Protein AF-A0A2E6X2I5-F1 (afdb_monomer)

Structure (mmCIF, N/CA/C/O backbone):
data_AF-A0A2E6X2I5-F1
#
_entry.id   AF-A0A2E6X2I5-F1
#
loop_
_atom_site.group_PDB
_atom_site.id
_atom_site.type_symbol
_atom_site.label_atom_id
_atom_site.label_alt_id
_atom_site.label_comp_id
_atom_site.label_asym_id
_atom_site.label_entity_id
_atom_site.label_seq_id
_atom_site.pdbx_PDB_ins_code
_atom_site.Cartn_x
_atom_site.Cartn_y
_atom_site.Cartn_z
_atom_site.occupancy
_atom_site.B_iso_or_equiv
_atom_site.auth_seq_id
_atom_site.auth_comp_id
_atom_site.auth_asym_id
_atom_site.auth_atom_id
_atom_site.pdbx_PDB_model_num
ATOM 1 N N . MET A 1 1 ? -30.947 32.514 13.200 1.00 42.56 1 MET A N 1
ATOM 2 C CA . MET A 1 1 ? -29.736 32.101 12.463 1.00 42.56 1 MET A CA 1
ATOM 3 C C . MET A 1 1 ? -29.238 30.838 13.163 1.00 42.56 1 MET A C 1
ATOM 5 O O . MET A 1 1 ? -28.483 30.970 14.108 1.00 42.56 1 MET A O 1
ATOM 9 N N . SER A 1 2 ? -29.808 29.637 13.010 1.00 54.34 2 SER A N 1
ATOM 10 C CA . SER A 1 2 ? -30.117 28.850 11.801 1.00 54.34 2 SER A CA 1
ATOM 11 C C . SER A 1 2 ? -29.018 28.963 10.762 1.00 54.34 2 SER A C 1
ATOM 13 O O . SER A 1 2 ? -29.040 29.941 10.022 1.00 54.34 2 SER A O 1
ATOM 15 N N . ASP A 1 3 ? -28.067 28.028 10.794 1.00 47.38 3 ASP A N 1
ATOM 16 C CA . ASP A 1 3 ? -27.747 27.188 9.631 1.00 47.38 3 ASP A CA 1
ATOM 17 C C . ASP A 1 3 ? -26.825 26.028 10.066 1.00 47.38 3 ASP A C 1
ATOM 19 O O . ASP A 1 3 ? -25.607 26.065 9.909 1.00 47.38 3 ASP A O 1
ATOM 23 N N . ALA A 1 4 ? -27.392 25.021 10.732 1.00 51.22 4 ALA A N 1
ATOM 24 C CA . ALA A 1 4 ? -26.791 23.693 10.723 1.00 51.22 4 ALA A CA 1
ATOM 25 C C . ALA A 1 4 ? -27.497 22.984 9.575 1.00 51.22 4 ALA A C 1
ATOM 27 O O . ALA A 1 4 ? -28.602 22.484 9.758 1.00 51.22 4 ALA A O 1
ATOM 28 N N . ALA A 1 5 ? -26.928 23.082 8.374 1.00 52.38 5 ALA A N 1
ATOM 29 C CA . ALA A 1 5 ? -27.429 22.336 7.238 1.00 52.38 5 ALA A CA 1
ATOM 30 C C . ALA A 1 5 ? -27.349 20.849 7.600 1.00 52.38 5 ALA A C 1
ATOM 32 O O . ALA A 1 5 ? -26.256 20.293 7.743 1.00 52.38 5 ALA A O 1
ATOM 33 N N . ASP A 1 6 ? -28.512 20.242 7.812 1.00 47.28 6 ASP A N 1
ATOM 34 C CA . ASP A 1 6 ? -28.669 18.801 7.851 1.00 47.28 6 ASP A CA 1
ATOM 35 C C . ASP A 1 6 ? -28.185 18.279 6.492 1.00 47.28 6 ASP A C 1
ATOM 37 O O . ASP A 1 6 ? -28.821 18.489 5.460 1.00 47.28 6 ASP A O 1
ATOM 41 N N . PHE A 1 7 ? -26.992 17.678 6.471 1.00 52.97 7 PHE A N 1
ATOM 42 C CA . PHE A 1 7 ? -26.488 16.970 5.299 1.00 52.97 7 PHE A CA 1
ATOM 43 C C . PHE A 1 7 ? -27.318 15.696 5.141 1.00 52.97 7 PHE A C 1
ATOM 45 O O . PHE A 1 7 ? -27.000 14.645 5.698 1.00 52.97 7 PHE A O 1
ATOM 52 N N . GLU A 1 8 ? -28.420 15.816 4.413 1.00 48.91 8 GLU A N 1
ATOM 53 C CA . GLU A 1 8 ? -29.222 14.685 3.979 1.00 48.91 8 GLU A CA 1
ATOM 54 C C . GLU A 1 8 ? -28.424 13.948 2.891 1.00 48.91 8 GLU A C 1
ATOM 56 O O . GLU A 1 8 ? -28.245 14.439 1.776 1.00 48.91 8 GLU A O 1
ATOM 61 N N . PHE A 1 9 ? -27.852 12.791 3.245 1.00 56.28 9 PHE A N 1
ATOM 62 C CA . PHE A 1 9 ? -27.165 11.887 2.315 1.00 56.28 9 PHE A CA 1
ATOM 63 C C . PHE A 1 9 ? -28.192 11.171 1.431 1.00 56.28 9 PHE A C 1
ATOM 65 O O . PHE A 1 9 ? -28.368 9.956 1.507 1.00 56.28 9 PHE A O 1
ATOM 72 N N . ASP A 1 10 ? -28.906 11.937 0.613 1.00 52.00 10 ASP A N 1
ATOM 73 C CA . ASP A 1 10 ? -30.010 11.432 -0.193 1.00 52.00 10 ASP A CA 1
ATOM 74 C C . ASP A 1 10 ? -29.514 10.963 -1.567 1.00 52.00 10 ASP A C 1
ATOM 76 O O . ASP A 1 10 ? -29.798 11.566 -2.596 1.00 52.00 10 ASP A O 1
ATOM 80 N N . ASN A 1 11 ? -28.680 9.914 -1.558 1.00 53.72 11 ASN A N 1
ATOM 81 C CA . ASN A 1 11 ? -28.605 8.874 -2.592 1.00 53.72 11 ASN A CA 1
ATOM 82 C C . ASN A 1 11 ? -27.525 7.849 -2.197 1.00 53.72 11 ASN A C 1
ATOM 84 O O . ASN A 1 11 ? -26.340 8.202 -2.198 1.00 53.72 11 ASN A O 1
ATOM 88 N N . PRO A 1 12 ? -27.838 6.569 -1.929 1.00 53.44 12 PRO A N 1
ATOM 89 C CA . PRO A 1 12 ? -26.810 5.547 -1.943 1.00 53.44 12 PRO A CA 1
ATOM 90 C C . PRO A 1 12 ? -26.516 5.251 -3.415 1.00 53.44 12 PRO A C 1
ATOM 92 O O . PRO A 1 12 ? -27.006 4.271 -3.979 1.00 53.44 12 PRO A O 1
ATOM 95 N N . LEU A 1 13 ? -25.726 6.115 -4.063 1.00 53.47 13 LEU A N 1
ATOM 96 C CA . LEU A 1 13 ? -24.971 5.664 -5.227 1.00 53.47 13 LEU A CA 1
ATOM 97 C C . LEU A 1 13 ? -24.261 4.373 -4.796 1.00 53.47 13 LEU A C 1
ATOM 99 O O . LEU A 1 13 ? -23.742 4.335 -3.674 1.00 53.47 13 LEU A O 1
ATOM 103 N N . PRO A 1 14 ? -24.286 3.305 -5.612 1.00 54.34 14 PRO A N 1
ATOM 104 C CA . PRO A 1 14 ? -23.623 2.065 -5.249 1.00 54.34 14 PRO A CA 1
ATOM 105 C C . PRO A 1 14 ? -22.178 2.402 -4.896 1.00 54.34 14 PRO A C 1
ATOM 107 O O . PRO A 1 14 ? -21.441 2.926 -5.731 1.00 54.34 14 PRO A O 1
ATOM 110 N N . THR A 1 15 ? -21.800 2.169 -3.639 1.00 55.88 15 THR A N 1
ATOM 111 C CA . THR A 1 15 ? -20.426 2.355 -3.197 1.00 55.88 15 THR A CA 1
ATOM 112 C C . THR A 1 15 ? -19.576 1.419 -4.043 1.00 55.88 15 THR A C 1
ATOM 114 O O . THR A 1 15 ? -19.831 0.209 -4.024 1.00 55.88 15 THR A O 1
ATOM 117 N N . PRO A 1 16 ? -18.625 1.942 -4.835 1.00 60.75 16 PRO A N 1
ATOM 118 C CA . PRO A 1 16 ? -17.767 1.081 -5.623 1.00 60.75 16 PRO A CA 1
ATOM 119 C C . PRO A 1 16 ? -17.107 0.072 -4.685 1.00 60.75 16 PRO A C 1
ATOM 121 O O . PRO A 1 16 ? -16.585 0.421 -3.629 1.00 60.75 16 PRO A O 1
ATOM 124 N N . THR A 1 17 ? -17.195 -1.204 -5.047 1.00 67.81 17 THR A N 1
ATOM 125 C CA . THR A 1 17 ? -16.683 -2.312 -4.231 1.00 67.81 17 THR A CA 1
ATOM 126 C C . THR A 1 17 ? -15.157 -2.405 -4.243 1.00 67.81 17 THR A C 1
ATOM 128 O O . THR A 1 17 ? -14.606 -3.301 -3.612 1.00 67.81 17 THR A O 1
ATOM 131 N N . GLY A 1 18 ? -14.475 -1.515 -4.966 1.00 81.56 18 GLY A N 1
ATOM 132 C CA . GLY A 1 18 ? -13.028 -1.500 -5.109 1.00 81.56 18 GLY A CA 1
ATOM 133 C C . GLY A 1 18 ? -12.478 -0.091 -5.303 1.00 81.56 18 GLY A C 1
ATOM 134 O O . GLY A 1 18 ? -13.216 0.887 -5.407 1.00 81.56 18 GLY A O 1
ATOM 135 N N . TRP A 1 19 ? -11.154 -0.018 -5.361 1.00 90.56 19 TRP A N 1
ATOM 136 C CA . TRP A 1 19 ? -10.375 1.222 -5.371 1.00 90.56 19 TRP A CA 1
ATOM 137 C C . TRP A 1 19 ? -9.990 1.709 -6.776 1.00 90.56 19 TRP A C 1
ATOM 139 O O . TRP A 1 19 ? -9.274 2.700 -6.907 1.00 90.56 19 TRP A O 1
ATOM 149 N N . GLU A 1 20 ? -10.473 1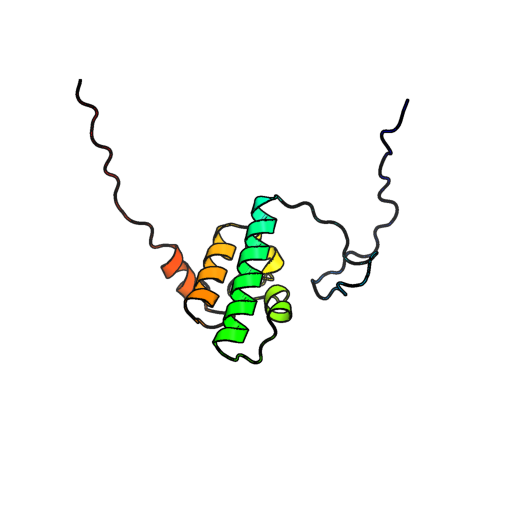.037 -7.824 1.00 88.62 20 GLU A N 1
ATOM 150 C CA . GLU A 1 20 ? -10.337 1.441 -9.230 1.00 88.62 20 GLU A CA 1
ATOM 151 C C . GLU A 1 20 ? -11.277 2.620 -9.540 1.00 88.62 20 GLU A C 1
ATOM 153 O O . GLU A 1 20 ? -12.290 2.484 -10.225 1.00 88.62 20 GLU A O 1
ATOM 158 N N . LEU A 1 21 ? -10.965 3.780 -8.965 1.00 89.12 21 LEU A N 1
ATOM 159 C CA . LEU A 1 21 ? -11.708 5.028 -9.137 1.00 89.12 21 LEU A CA 1
ATOM 160 C C . LEU A 1 21 ? -10.956 5.970 -10.076 1.00 89.12 21 LEU A C 1
ATOM 162 O O . LEU A 1 21 ? -9.724 5.991 -10.085 1.00 89.12 21 LEU A O 1
ATOM 166 N N . ASP A 1 22 ? -11.698 6.781 -10.830 1.00 89.12 22 ASP A N 1
ATOM 167 C CA . ASP A 1 22 ? -11.111 7.875 -11.600 1.00 89.12 22 ASP A CA 1
ATOM 168 C C . ASP A 1 22 ? -10.795 9.048 -10.652 1.00 89.12 22 ASP A C 1
ATOM 170 O O . ASP A 1 22 ? -11.721 9.628 -10.081 1.00 89.12 22 ASP A O 1
ATOM 174 N N . PRO A 1 23 ? -9.516 9.429 -10.464 1.00 89.00 23 PRO A N 1
ATOM 175 C CA . PRO A 1 23 ? -9.150 10.536 -9.582 1.00 89.00 23 PRO A CA 1
ATOM 176 C C . PRO A 1 23 ? -9.634 11.908 -10.077 1.00 89.00 23 PRO A C 1
ATOM 178 O O . PRO A 1 23 ? -9.521 12.881 -9.332 1.00 89.00 23 PRO A O 1
ATOM 181 N N . LEU A 1 24 ? -10.118 12.013 -11.320 1.00 91.44 24 LEU A N 1
ATOM 182 C CA . LEU A 1 24 ? -10.663 13.245 -11.895 1.00 91.44 24 LEU A CA 1
ATOM 183 C C . LEU A 1 24 ? -12.193 13.335 -11.791 1.00 91.44 24 LEU A C 1
ATOM 185 O O . LEU A 1 24 ? -12.755 14.370 -12.147 1.00 91.44 24 LEU A O 1
ATOM 189 N N . GLU A 1 25 ? -12.863 12.287 -11.307 1.00 89.25 25 GLU A N 1
ATOM 190 C CA . GLU A 1 25 ? -14.316 12.262 -11.142 1.00 89.25 25 GLU A CA 1
ATOM 191 C C . GLU A 1 25 ? -14.725 12.791 -9.759 1.00 89.25 25 GLU A C 1
ATOM 193 O O . GLU A 1 25 ? -14.232 12.337 -8.728 1.00 89.25 25 GLU A O 1
ATOM 198 N N . GLU A 1 26 ? -15.667 13.736 -9.720 1.00 82.69 26 GLU A N 1
ATOM 199 C CA . GLU A 1 26 ? -16.043 14.439 -8.482 1.00 82.69 26 GLU A CA 1
ATOM 200 C C . GLU A 1 26 ? -17.123 13.709 -7.667 1.00 82.69 26 GLU A C 1
ATOM 202 O O . GLU A 1 26 ? -17.187 13.869 -6.449 1.00 82.69 26 GLU A O 1
ATOM 207 N N . ASN A 1 27 ? -17.980 12.914 -8.322 1.00 79.06 27 ASN A N 1
ATOM 208 C CA . ASN A 1 27 ? -19.197 12.361 -7.709 1.00 79.06 27 ASN A CA 1
ATOM 209 C C . ASN A 1 27 ? -19.190 10.826 -7.589 1.00 79.06 27 ASN A C 1
ATOM 211 O O . ASN A 1 27 ? -20.236 10.214 -7.360 1.00 79.06 27 ASN A O 1
ATOM 215 N N . SER A 1 28 ? -18.026 10.189 -7.741 1.00 74.50 28 SER A N 1
ATOM 216 C CA . SER A 1 28 ? -17.852 8.736 -7.608 1.00 74.50 28 SER A CA 1
ATOM 217 C C . SER A 1 28 ? -17.003 8.383 -6.376 1.00 74.50 28 SER A C 1
ATOM 219 O O . SER A 1 28 ? -16.277 9.225 -5.858 1.00 74.50 28 SER A O 1
ATOM 221 N N . GLY A 1 29 ? -17.113 7.154 -5.853 1.00 79.06 29 GLY A N 1
ATOM 222 C CA . GLY A 1 29 ? -16.226 6.669 -4.777 1.00 79.06 29 GLY A CA 1
ATOM 223 C C . GLY A 1 29 ? -16.811 6.610 -3.361 1.00 79.06 29 GLY A C 1
ATOM 224 O O . GLY A 1 29 ? -16.293 5.874 -2.525 1.00 79.06 29 GLY A O 1
ATOM 225 N N . GLY A 1 30 ? -17.914 7.310 -3.083 1.00 84.31 30 GLY A N 1
ATOM 226 C CA . GLY A 1 30 ? -18.505 7.356 -1.738 1.00 84.31 30 GLY A CA 1
ATOM 227 C C . GLY A 1 30 ? -17.635 8.093 -0.706 1.00 84.31 30 GLY A C 1
ATOM 228 O O . GLY A 1 30 ? -16.636 8.723 -1.043 1.00 84.31 30 GLY A O 1
ATOM 229 N N . ILE A 1 31 ? -18.031 8.049 0.573 1.00 84.88 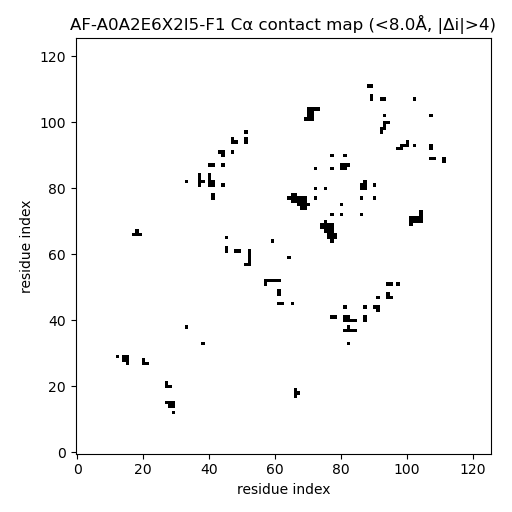31 ILE A N 1
ATOM 230 C CA . ILE A 1 31 ? -17.323 8.738 1.666 1.00 84.88 31 ILE A CA 1
ATOM 231 C C . ILE A 1 31 ? -16.909 7.738 2.741 1.00 84.88 31 ILE A C 1
ATOM 233 O O . ILE A 1 31 ? -17.728 6.959 3.227 1.00 84.88 31 ILE A O 1
ATOM 237 N N . ILE A 1 32 ? -15.649 7.825 3.175 1.00 85.38 32 ILE A N 1
ATOM 238 C CA . ILE A 1 32 ? -15.127 7.076 4.320 1.00 85.38 32 ILE A CA 1
ATOM 239 C C . ILE A 1 32 ? -14.636 8.016 5.420 1.00 85.38 32 ILE A C 1
ATOM 241 O O . ILE A 1 32 ? -14.036 9.060 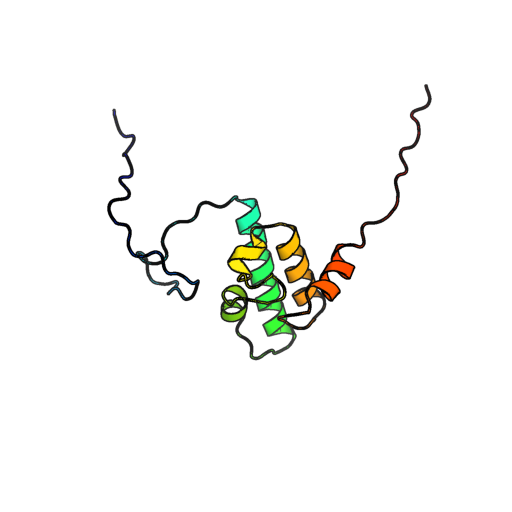5.164 1.00 85.38 32 ILE A O 1
ATOM 245 N N . THR A 1 33 ? -14.872 7.634 6.675 1.00 90.19 33 THR A N 1
ATOM 246 C CA . THR A 1 33 ? -14.333 8.356 7.835 1.00 90.19 33 THR A CA 1
ATOM 247 C C . THR A 1 33 ? -13.018 7.725 8.265 1.00 90.19 33 THR A C 1
ATOM 249 O O . THR A 1 33 ? -12.970 6.539 8.581 1.00 90.19 33 THR A O 1
ATOM 252 N N . VAL A 1 34 ? -11.952 8.523 8.323 1.00 93.00 34 VAL A N 1
ATOM 253 C CA . VAL A 1 34 ? -10.607 8.055 8.685 1.00 93.00 34 VAL A CA 1
ATOM 254 C C . VAL A 1 34 ? -9.946 8.980 9.701 1.00 93.00 34 VAL A C 1
ATOM 256 O O . VAL A 1 34 ? -10.167 10.192 9.723 1.00 93.00 34 VAL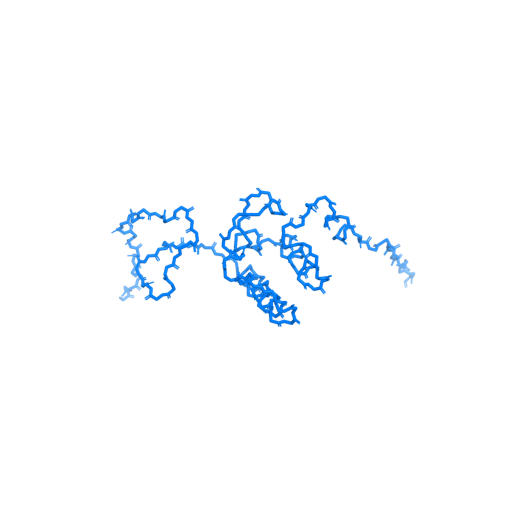 A O 1
ATOM 259 N N . GLN A 1 35 ? -9.098 8.415 10.562 1.00 96.50 35 GLN A N 1
ATOM 260 C CA . GLN A 1 35 ? -8.280 9.217 11.470 1.00 96.50 35 GLN A CA 1
ATOM 261 C C . GLN A 1 35 ? -7.180 9.952 10.692 1.00 96.50 35 GLN A C 1
ATOM 263 O O . GLN A 1 35 ? -6.573 9.398 9.778 1.00 96.50 35 GLN A O 1
ATOM 268 N N . ARG A 1 36 ? -6.832 11.175 11.116 1.00 98.12 36 ARG A N 1
ATOM 269 C CA . A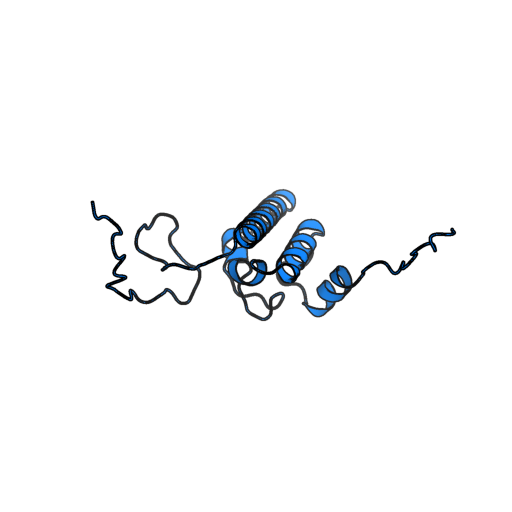RG A 1 36 ? -5.765 11.975 10.476 1.00 98.12 36 ARG A CA 1
ATOM 270 C C . ARG A 1 36 ? -4.432 11.227 10.378 1.00 98.12 36 ARG A C 1
ATOM 272 O O . ARG A 1 36 ? -3.757 11.304 9.360 1.00 98.12 36 ARG A O 1
ATOM 279 N N . VAL A 1 37 ? -4.059 10.479 11.419 1.00 98.06 37 VAL A N 1
ATOM 280 C CA . VAL A 1 37 ? -2.819 9.684 11.410 1.00 98.06 37 VAL A CA 1
ATOM 281 C C . VAL A 1 37 ? -2.871 8.541 10.394 1.00 98.06 37 VAL A C 1
ATOM 283 O O . VAL A 1 37 ? -1.844 8.196 9.821 1.00 98.06 37 VAL A O 1
ATOM 286 N N . SER A 1 38 ? -4.050 7.975 10.139 1.00 98.19 38 SER A N 1
ATOM 287 C CA . SER A 1 38 ? -4.239 6.920 9.143 1.00 98.19 38 SER A CA 1
ATOM 288 C C . SER A 1 38 ? -4.039 7.452 7.722 1.00 98.19 38 SER A C 1
ATOM 290 O O . SER A 1 38 ? -3.372 6.797 6.931 1.00 98.19 38 SER A O 1
ATOM 292 N N . LEU A 1 39 ? -4.478 8.682 7.430 1.00 97.81 39 LEU A N 1
ATOM 293 C CA . LEU A 1 39 ? -4.157 9.350 6.159 1.00 97.81 39 LEU A CA 1
ATOM 294 C C . LEU A 1 39 ? -2.648 9.551 5.976 1.00 97.81 39 LEU A C 1
ATOM 296 O O . LEU A 1 39 ? -2.114 9.272 4.908 1.00 97.81 39 LEU A O 1
ATOM 300 N N . VAL A 1 40 ? -1.937 9.975 7.028 1.00 98.44 40 VAL A N 1
ATOM 301 C CA . VAL A 1 40 ? -0.470 10.130 6.974 1.00 98.44 40 VAL A CA 1
ATOM 302 C C . VAL A 1 40 ? 0.222 8.795 6.690 1.00 98.44 40 VAL A C 1
ATOM 304 O O . VAL A 1 40 ? 1.175 8.759 5.917 1.00 98.44 40 VAL A O 1
ATOM 307 N N . ARG A 1 41 ? -0.264 7.689 7.269 1.00 98.62 41 ARG A N 1
ATOM 308 C CA . ARG A 1 41 ? 0.265 6.345 6.981 1.00 98.62 41 ARG A CA 1
ATOM 309 C C . ARG A 1 41 ? 0.113 5.986 5.506 1.00 98.62 41 ARG A C 1
ATOM 311 O O . ARG A 1 41 ? 1.088 5.539 4.912 1.00 98.62 41 ARG A O 1
ATOM 318 N N . ILE A 1 42 ? -1.062 6.223 4.920 1.00 98.00 42 ILE A N 1
ATOM 319 C CA . ILE A 1 42 ? -1.309 5.972 3.493 1.00 98.00 42 ILE A CA 1
ATOM 320 C C . ILE A 1 42 ? -0.352 6.802 2.629 1.00 98.00 42 ILE A C 1
ATOM 322 O O . ILE A 1 42 ? 0.309 6.248 1.755 1.00 98.00 42 ILE A O 1
ATOM 326 N N . VAL A 1 43 ? -0.213 8.103 2.913 1.00 98.31 43 VAL A N 1
ATOM 327 C CA . VAL A 1 43 ? 0.699 8.996 2.174 1.00 98.31 43 VAL A CA 1
ATOM 328 C C . VAL A 1 43 ? 2.150 8.520 2.264 1.00 98.31 43 VAL A C 1
ATOM 330 O O . VAL A 1 43 ? 2.841 8.485 1.249 1.00 98.31 43 VAL A O 1
ATOM 333 N N . CYS A 1 44 ? 2.614 8.117 3.452 1.00 98.31 44 CYS A N 1
ATOM 334 C CA . CYS A 1 44 ? 3.953 7.551 3.617 1.00 98.31 44 CYS A CA 1
ATOM 335 C C . CYS A 1 44 ? 4.158 6.310 2.743 1.00 98.31 44 CYS A C 1
ATOM 337 O O . CYS A 1 44 ? 5.173 6.211 2.064 1.00 98.31 44 CYS A O 1
ATOM 339 N N . VAL A 1 45 ? 3.207 5.374 2.743 1.00 98.50 45 VAL A N 1
ATOM 340 C CA . VAL A 1 45 ? 3.339 4.134 1.967 1.00 98.50 45 VAL A CA 1
ATOM 341 C C . VAL A 1 45 ? 3.314 4.410 0.464 1.00 98.50 45 VAL A C 1
ATOM 343 O O . VAL A 1 45 ? 4.157 3.878 -0.251 1.00 98.50 45 VAL A O 1
ATOM 346 N N . ALA A 1 46 ? 2.432 5.292 -0.011 1.00 98.38 46 ALA A N 1
ATOM 347 C CA . ALA A 1 46 ? 2.396 5.689 -1.418 1.00 98.38 46 ALA A CA 1
ATOM 348 C C . ALA A 1 46 ? 3.720 6.338 -1.869 1.00 98.38 46 ALA A C 1
ATOM 350 O O . ALA A 1 46 ? 4.222 6.042 -2.955 1.00 98.38 46 ALA A O 1
ATOM 351 N N . ALA A 1 47 ? 4.315 7.183 -1.019 1.00 98.44 47 ALA A N 1
ATOM 352 C CA . ALA A 1 47 ? 5.611 7.798 -1.290 1.00 98.44 47 ALA A CA 1
ATOM 353 C C . ALA A 1 47 ? 6.742 6.757 -1.368 1.00 98.44 47 ALA A C 1
ATOM 355 O O . ALA A 1 47 ? 7.550 6.808 -2.292 1.00 98.44 47 ALA A O 1
ATOM 356 N N . GLU A 1 48 ? 6.782 5.796 -0.441 1.00 98.19 48 GLU A N 1
ATOM 357 C CA . GLU A 1 48 ? 7.773 4.711 -0.445 1.00 98.19 48 GLU A CA 1
ATOM 358 C C . GLU A 1 48 ? 7.612 3.776 -1.648 1.00 98.19 48 GLU A C 1
ATOM 360 O O . GLU A 1 48 ? 8.612 3.373 -2.248 1.00 98.19 48 GLU A O 1
ATOM 365 N N . ALA A 1 49 ? 6.370 3.468 -2.037 1.00 98.25 49 ALA A N 1
ATOM 366 C CA . ALA A 1 49 ? 6.079 2.701 -3.239 1.00 98.25 49 ALA A CA 1
ATOM 367 C C . ALA A 1 49 ? 6.653 3.412 -4.468 1.00 98.25 49 ALA A C 1
ATOM 369 O O . ALA A 1 49 ? 7.594 2.905 -5.080 1.00 98.25 49 ALA A O 1
ATOM 370 N N . GLY A 1 50 ? 6.194 4.634 -4.760 1.00 97.69 50 GLY A N 1
ATOM 371 C CA . GLY A 1 50 ? 6.674 5.398 -5.915 1.00 97.69 50 GLY A CA 1
ATOM 372 C C . GLY A 1 50 ? 8.195 5.589 -5.920 1.00 97.69 50 GLY A C 1
ATOM 373 O O . GLY A 1 50 ? 8.847 5.358 -6.941 1.00 97.69 50 GLY A O 1
ATOM 374 N N . ALA A 1 51 ? 8.783 5.924 -4.765 1.00 97.44 51 ALA A N 1
ATOM 375 C CA . ALA A 1 51 ? 10.230 6.067 -4.625 1.00 97.44 51 ALA A CA 1
ATOM 376 C C . ALA A 1 51 ? 10.971 4.764 -4.941 1.00 97.44 51 ALA A C 1
ATOM 378 O O . ALA A 1 51 ? 12.017 4.796 -5.592 1.00 97.44 51 ALA A O 1
ATOM 379 N N . ARG A 1 52 ? 10.445 3.613 -4.509 1.00 97.38 52 ARG A N 1
ATOM 380 C CA . ARG A 1 52 ? 11.027 2.313 -4.836 1.00 97.38 52 ARG A CA 1
ATOM 381 C C . ARG A 1 52 ? 10.925 1.999 -6.320 1.00 97.38 52 ARG A C 1
ATOM 383 O O . ARG A 1 52 ? 11.954 1.669 -6.905 1.00 97.38 52 ARG A O 1
ATOM 390 N N . MET A 1 53 ? 9.732 2.081 -6.915 1.00 97.12 53 MET A N 1
ATOM 391 C CA . MET A 1 53 ? 9.556 1.746 -8.333 1.00 97.12 53 MET A CA 1
ATOM 392 C C . MET A 1 53 ? 10.506 2.572 -9.205 1.00 97.12 53 MET A C 1
ATOM 394 O O . MET A 1 53 ? 11.183 2.021 -10.071 1.00 97.12 53 MET A O 1
ATOM 398 N N . GLN A 1 54 ? 10.661 3.863 -8.898 1.00 96.81 54 GLN A N 1
ATOM 399 C CA . GLN A 1 54 ? 11.612 4.726 -9.590 1.00 96.81 54 GLN A CA 1
ATOM 400 C C . GLN A 1 54 ? 13.077 4.345 -9.324 1.00 96.81 54 GLN A C 1
ATOM 402 O O . GLN A 1 54 ? 13.873 4.277 -10.259 1.00 96.81 54 GLN A O 1
ATOM 407 N N . ARG A 1 55 ? 13.454 4.110 -8.060 1.00 96.25 55 ARG A N 1
ATOM 408 C CA . ARG A 1 55 ? 14.835 3.785 -7.663 1.00 96.25 55 ARG A CA 1
ATOM 409 C C . ARG A 1 55 ? 15.325 2.465 -8.259 1.00 96.25 55 ARG A C 1
ATOM 411 O O . ARG A 1 55 ? 16.502 2.355 -8.586 1.00 96.25 55 ARG A O 1
ATOM 418 N N . GLU A 1 56 ? 14.445 1.473 -8.361 1.00 96.75 56 GLU A N 1
ATOM 419 C CA . GLU A 1 56 ? 14.768 0.113 -8.817 1.00 96.75 56 GLU A CA 1
ATOM 420 C C . GLU A 1 56 ? 14.409 -0.133 -10.292 1.00 96.75 56 GLU A C 1
ATOM 422 O O . GLU A 1 56 ? 14.773 -1.173 -10.836 1.00 96.75 56 GLU A O 1
ATOM 427 N N . GLY A 1 57 ? 13.742 0.815 -10.960 1.00 95.25 57 GLY A N 1
ATOM 428 C CA . GLY A 1 57 ? 13.331 0.677 -12.359 1.00 95.25 57 GLY A CA 1
ATOM 429 C C . GLY A 1 57 ? 12.282 -0.416 -12.573 1.00 95.25 57 GLY A C 1
ATOM 430 O O . GLY A 1 57 ? 12.311 -1.098 -13.596 1.00 95.25 57 GLY A O 1
ATOM 431 N N . LEU A 1 58 ? 11.389 -0.612 -11.596 1.00 95.69 58 LEU A N 1
ATOM 432 C CA . LEU A 1 58 ? 10.317 -1.604 -11.686 1.00 95.69 58 LEU A CA 1
ATOM 433 C C . LEU A 1 58 ? 9.258 -1.145 -12.694 1.00 95.69 58 LEU A C 1
ATOM 435 O O . LEU A 1 58 ? 8.939 0.040 -12.770 1.00 95.69 58 LEU A O 1
ATOM 439 N N . SER A 1 59 ? 8.712 -2.092 -13.459 1.00 93.94 59 SER A N 1
ATOM 440 C CA . SER A 1 59 ? 7.618 -1.831 -14.405 1.00 93.94 59 SER A CA 1
ATOM 441 C C . SER A 1 59 ? 6.248 -1.740 -13.735 1.00 93.94 59 SER A C 1
ATOM 443 O O . SER A 1 59 ? 5.292 -1.314 -14.377 1.00 93.94 59 SER A O 1
ATOM 445 N N . ASP A 1 60 ? 6.142 -2.187 -12.483 1.00 95.50 60 ASP A N 1
ATOM 446 C CA . ASP A 1 60 ? 4.915 -2.131 -11.697 1.00 95.50 60 ASP A CA 1
ATOM 447 C C . ASP A 1 60 ? 4.475 -0.681 -11.460 1.00 95.50 60 ASP A C 1
ATOM 449 O O . ASP A 1 60 ? 5.292 0.199 -11.184 1.00 95.50 60 ASP A O 1
ATOM 453 N N . ASP A 1 61 ? 3.168 -0.439 -11.530 1.00 95.69 61 ASP A N 1
ATOM 454 C CA . ASP A 1 61 ? 2.591 0.863 -11.210 1.00 95.69 61 ASP A CA 1
ATOM 455 C C . ASP A 1 61 ? 2.375 0.995 -9.686 1.00 95.69 61 ASP A C 1
ATOM 457 O O . ASP A 1 61 ? 1.683 0.157 -9.094 1.00 95.69 61 ASP A O 1
ATOM 461 N N . PRO A 1 62 ? 2.930 2.031 -9.019 1.00 97.00 62 PRO A N 1
ATOM 462 C CA . PRO A 1 62 ? 2.700 2.272 -7.595 1.00 97.00 62 PRO A CA 1
ATOM 463 C C . PRO A 1 62 ? 1.227 2.419 -7.231 1.00 97.00 62 PRO A C 1
ATOM 465 O O . PRO A 1 62 ? 0.833 1.975 -6.151 1.00 97.00 62 PRO A O 1
ATOM 468 N N . VAL A 1 63 ? 0.414 3.032 -8.096 1.00 96.75 63 VAL A N 1
ATOM 469 C CA . VAL A 1 63 ? -1.013 3.213 -7.809 1.00 96.75 63 VAL A CA 1
ATOM 470 C C . VAL A 1 63 ? -1.716 1.864 -7.845 1.00 96.75 63 VAL A C 1
ATOM 472 O O . VAL A 1 63 ? -2.363 1.510 -6.863 1.00 96.75 63 VAL A O 1
ATOM 475 N N . SER A 1 64 ? -1.506 1.078 -8.904 1.00 96.50 64 SER A N 1
ATOM 476 C CA . SER A 1 64 ? -2.004 -0.296 -9.017 1.00 96.50 64 SER A CA 1
ATOM 477 C C . SER A 1 64 ? -1.647 -1.159 -7.799 1.00 96.50 64 SER A C 1
ATOM 479 O O . SER A 1 64 ? -2.525 -1.818 -7.239 1.00 96.50 64 SER A O 1
ATOM 481 N N . TRP A 1 65 ? -0.404 -1.094 -7.303 1.00 97.62 65 TRP A N 1
ATOM 482 C CA . TRP A 1 65 ? -0.013 -1.809 -6.081 1.00 97.62 65 TRP A CA 1
ATOM 483 C C . TRP A 1 65 ? -0.800 -1.334 -4.852 1.00 97.62 65 TRP A C 1
ATOM 485 O O . TRP A 1 65 ? -1.292 -2.158 -4.089 1.00 97.62 65 TRP A O 1
ATOM 495 N N . MET A 1 66 ? -0.967 -0.017 -4.674 1.00 98.19 66 MET A N 1
ATOM 496 C CA . MET A 1 66 ? -1.675 0.565 -3.525 1.00 98.19 66 MET A CA 1
ATOM 497 C C . MET A 1 66 ? -3.153 0.164 -3.434 1.00 98.19 66 MET A C 1
ATOM 499 O O . MET A 1 66 ? -3.703 0.156 -2.329 1.00 98.19 66 MET A O 1
ATOM 503 N N . ILE A 1 67 ? -3.790 -0.138 -4.567 1.00 97.12 67 ILE A N 1
ATOM 504 C CA . ILE A 1 67 ? -5.236 -0.386 -4.664 1.00 97.12 67 ILE A CA 1
ATOM 505 C C . ILE A 1 67 ? -5.605 -1.859 -4.880 1.00 97.12 67 ILE A C 1
ATOM 507 O O . ILE A 1 67 ? -6.776 -2.215 -4.758 1.00 97.12 67 ILE A O 1
ATOM 511 N N . SER A 1 68 ? -4.624 -2.716 -5.171 1.00 96.44 68 SER A N 1
ATOM 512 C CA . SER A 1 68 ? -4.843 -4.146 -5.401 1.00 96.44 68 SER A CA 1
ATOM 513 C C . SER A 1 68 ? -4.813 -4.943 -4.090 1.00 96.44 68 SER A C 1
ATOM 515 O O . SER A 1 68 ? -3.952 -4.681 -3.251 1.00 96.44 68 SER A O 1
ATOM 517 N N . PRO A 1 69 ? -5.695 -5.943 -3.901 1.00 96.81 69 PRO A N 1
ATOM 518 C CA . PRO A 1 69 ? -5.601 -6.911 -2.806 1.00 96.81 69 PRO A CA 1
ATOM 519 C C . PRO A 1 69 ? -4.265 -7.660 -2.792 1.00 96.81 69 PRO A C 1
ATOM 521 O O . PRO A 1 69 ? -3.838 -8.154 -3.835 1.00 96.81 69 PRO A O 1
ATOM 524 N N . LEU A 1 70 ? -3.639 -7.794 -1.618 1.00 97.19 70 LEU A N 1
ATOM 525 C CA . LEU A 1 70 ? -2.357 -8.497 -1.458 1.00 97.19 70 LEU A CA 1
ATOM 526 C C . LEU A 1 70 ? -2.402 -9.501 -0.301 1.00 97.19 70 LEU A C 1
ATOM 528 O O . LEU A 1 70 ? -2.939 -9.207 0.776 1.00 97.19 70 LEU A O 1
ATOM 532 N N . GLU A 1 71 ? -1.779 -10.666 -0.482 1.00 97.12 71 GLU A N 1
ATOM 533 C CA . GLU A 1 71 ? -1.670 -11.694 0.561 1.00 97.12 71 GLU A CA 1
ATOM 534 C C . GLU A 1 71 ? -0.911 -11.172 1.788 1.00 97.12 71 GLU A C 1
ATOM 536 O O . GLU A 1 71 ? -1.299 -11.456 2.924 1.00 97.12 71 GLU A O 1
ATOM 541 N N . LEU A 1 72 ? 0.092 -10.307 1.582 1.00 97.12 72 LEU A N 1
ATOM 542 C CA . LEU A 1 72 ? 0.830 -9.570 2.616 1.00 97.12 72 LEU A CA 1
ATOM 543 C C . LEU A 1 72 ? -0.092 -8.921 3.666 1.00 97.12 72 LEU A C 1
ATOM 545 O O . LEU A 1 72 ? 0.260 -8.825 4.852 1.00 97.12 72 LEU A O 1
ATOM 549 N N . PHE A 1 73 ? -1.268 -8.470 3.226 1.00 97.44 73 PHE A N 1
ATOM 550 C CA . PHE A 1 73 ? -2.269 -7.775 4.031 1.00 97.44 73 PHE A CA 1
ATOM 551 C C . PHE A 1 73 ? -3.529 -8.610 4.286 1.00 97.44 73 PHE A C 1
ATOM 553 O O . PHE A 1 73 ? -4.548 -8.065 4.707 1.00 97.44 73 PHE A O 1
ATOM 560 N N . GLY A 1 74 ? -3.465 -9.927 4.079 1.00 95.75 74 GLY A N 1
ATOM 561 C CA . GLY A 1 74 ? -4.600 -10.827 4.276 1.00 95.75 74 GLY A CA 1
ATOM 562 C C . GLY A 1 74 ? -5.725 -10.593 3.268 1.00 95.75 74 GLY A C 1
ATOM 563 O O . GLY A 1 74 ? -6.894 -10.689 3.635 1.00 95.75 74 GLY A O 1
ATOM 564 N N . GLY A 1 75 ? -5.374 -10.233 2.030 1.00 96.00 75 GLY A N 1
ATOM 565 C CA . GLY A 1 75 ? -6.324 -9.980 0.946 1.00 96.00 75 GLY A CA 1
ATOM 566 C C . GLY A 1 75 ? -6.933 -8.577 0.943 1.00 96.00 75 GLY A C 1
ATOM 567 O O . GLY A 1 75 ? -7.839 -8.319 0.161 1.00 96.00 75 GLY A O 1
ATOM 568 N N . LEU A 1 76 ? -6.458 -7.665 1.795 1.00 96.69 76 LEU A N 1
ATOM 569 C CA . LEU A 1 76 ? -6.822 -6.247 1.736 1.00 96.69 76 LEU A CA 1
ATOM 570 C C . LEU A 1 76 ? -5.885 -5.479 0.803 1.00 96.69 76 LEU A C 1
ATOM 572 O O . LEU A 1 76 ? -4.713 -5.840 0.655 1.00 96.69 76 LEU A O 1
ATOM 576 N N . ALA A 1 77 ? -6.377 -4.385 0.223 1.00 97.25 77 ALA A N 1
ATOM 577 C CA . ALA A 1 77 ? -5.516 -3.465 -0.509 1.00 97.25 77 ALA A CA 1
ATOM 578 C C . ALA A 1 77 ? -4.643 -2.644 0.463 1.00 97.25 77 ALA A C 1
ATOM 580 O O . ALA A 1 77 ? -5.088 -2.326 1.574 1.00 97.25 77 ALA A O 1
ATOM 581 N N . PRO A 1 78 ? -3.414 -2.239 0.089 1.00 98.19 78 PRO A N 1
ATOM 582 C CA . PRO A 1 78 ? -2.572 -1.396 0.940 1.00 98.19 78 PRO A CA 1
ATOM 583 C C . PRO A 1 78 ? -3.246 -0.102 1.400 1.00 98.19 78 PRO A C 1
ATOM 585 O O . PRO A 1 78 ? -3.061 0.290 2.554 1.00 98.19 78 PRO A O 1
ATOM 588 N N . ILE A 1 79 ? -4.040 0.541 0.538 1.00 97.19 79 ILE A N 1
ATOM 589 C CA . ILE A 1 79 ? -4.796 1.760 0.862 1.00 97.19 79 ILE A CA 1
ATOM 590 C C . ILE A 1 79 ? -5.775 1.555 2.033 1.00 97.19 79 ILE A C 1
ATOM 592 O O . ILE A 1 79 ? -5.992 2.477 2.818 1.00 97.19 79 ILE A O 1
ATOM 596 N N . GLU A 1 80 ? -6.284 0.336 2.222 1.00 96.25 80 GLU A N 1
ATOM 597 C CA . GLU A 1 80 ? -7.149 -0.044 3.345 1.00 96.25 80 GLU A CA 1
ATOM 598 C C . GLU A 1 80 ? -6.332 -0.509 4.544 1.00 96.25 80 GLU A C 1
ATOM 600 O O . GLU A 1 80 ? -6.471 0.004 5.655 1.00 96.25 80 GLU A O 1
ATOM 605 N N . ALA A 1 81 ? -5.446 -1.480 4.327 1.00 97.62 81 ALA A N 1
ATOM 606 C CA . ALA A 1 81 ? -4.700 -2.116 5.400 1.00 97.62 81 ALA A CA 1
ATOM 607 C C . ALA A 1 81 ? -3.822 -1.099 6.145 1.00 97.62 81 ALA A C 1
ATOM 609 O O . ALA A 1 81 ? -3.732 -1.119 7.377 1.00 97.62 81 ALA A O 1
ATOM 610 N N . CYS A 1 82 ? -3.201 -0.164 5.419 1.00 98.19 82 CYS A N 1
ATOM 611 C CA . CYS A 1 82 ? -2.286 0.827 5.986 1.00 98.19 82 CYS A CA 1
ATOM 612 C C . CYS A 1 82 ? -2.981 1.948 6.768 1.00 98.19 82 CYS A C 1
ATOM 614 O O . CYS A 1 82 ? -2.286 2.772 7.373 1.00 98.19 82 CYS A O 1
ATOM 616 N N . LEU A 1 83 ? -4.317 1.946 6.867 1.00 97.62 83 LEU A N 1
ATOM 617 C CA . LEU A 1 83 ? -5.010 2.716 7.903 1.00 97.62 83 LEU A CA 1
ATOM 618 C C . LEU A 1 83 ? -4.497 2.331 9.300 1.00 97.62 83 LEU A C 1
ATOM 620 O O . LEU A 1 83 ? -4.401 3.188 10.190 1.00 97.62 83 LEU A O 1
ATOM 624 N N . GLU A 1 84 ? -4.080 1.074 9.469 1.00 97.44 84 GLU A N 1
ATOM 625 C CA . GLU A 1 84 ? -3.527 0.525 10.698 1.00 97.44 84 GLU A CA 1
ATOM 626 C C . GLU A 1 84 ? -1.998 0.608 10.778 1.00 97.44 84 GLU A C 1
ATOM 628 O O . GLU A 1 84 ? -1.253 0.525 9.799 1.00 97.44 84 GLU A O 1
ATOM 633 N N . ARG A 1 85 ? -1.492 0.741 12.011 1.00 97.00 85 ARG A N 1
ATOM 634 C CA . ARG A 1 85 ? -0.055 0.938 12.270 1.00 97.00 85 ARG A CA 1
ATOM 635 C C . ARG A 1 85 ? 0.802 -0.240 11.797 1.00 97.00 85 ARG A C 1
ATOM 637 O O . ARG A 1 85 ? 1.915 -0.029 11.314 1.00 97.00 85 ARG A O 1
ATOM 644 N N . LEU A 1 86 ? 0.337 -1.471 12.022 1.00 95.94 86 LEU A N 1
ATOM 645 C CA . LEU A 1 86 ? 1.125 -2.671 11.739 1.00 95.94 86 LEU A CA 1
ATOM 646 C C . LEU A 1 86 ? 1.274 -2.908 10.224 1.00 95.94 86 LEU A C 1
ATOM 648 O O . LEU A 1 86 ? 2.423 -2.964 9.788 1.00 95.94 86 LEU A O 1
ATOM 652 N N . PRO A 1 87 ? 0.197 -2.950 9.416 1.00 97.31 87 PRO A N 1
ATOM 653 C CA . PRO A 1 87 ? 0.313 -3.030 7.958 1.00 97.31 87 PRO A CA 1
ATOM 654 C C . PRO A 1 87 ? 1.150 -1.900 7.349 1.00 97.31 87 PRO A C 1
ATOM 656 O O . PRO A 1 87 ? 2.030 -2.175 6.542 1.00 97.31 87 PRO A O 1
ATOM 659 N N . CYS A 1 88 ? 0.992 -0.657 7.821 1.00 98.06 88 CYS A N 1
ATOM 660 C CA . CYS A 1 88 ? 1.841 0.455 7.381 1.00 98.06 88 CYS A CA 1
ATOM 661 C C . CYS A 1 88 ? 3.337 0.176 7.629 1.00 98.06 88 CYS A C 1
ATOM 663 O O . CYS A 1 88 ? 4.169 0.388 6.750 1.00 98.06 88 CYS A O 1
ATOM 665 N N . SER A 1 89 ? 3.687 -0.374 8.799 1.00 96.81 89 SER A N 1
ATOM 666 C CA . SER A 1 89 ? 5.075 -0.755 9.103 1.00 96.81 89 SER A CA 1
ATOM 667 C C . SER A 1 89 ? 5.583 -1.862 8.170 1.00 96.81 89 SER A C 1
ATOM 669 O O . SER A 1 89 ? 6.735 -1.812 7.747 1.00 96.81 89 SER A O 1
ATOM 671 N N . LYS A 1 90 ? 4.735 -2.847 7.831 1.00 97.12 90 LYS A N 1
ATOM 672 C CA . LYS A 1 90 ? 5.070 -3.911 6.869 1.00 97.12 90 LYS A CA 1
ATOM 673 C C . LYS A 1 90 ? 5.371 -3.333 5.487 1.00 97.12 90 LYS A C 1
ATOM 675 O O . LYS A 1 90 ? 6.407 -3.658 4.917 1.00 97.12 90 LYS A O 1
ATOM 680 N N . ALA A 1 91 ? 4.510 -2.445 4.991 1.00 97.81 91 ALA A N 1
ATOM 681 C CA . ALA A 1 91 ? 4.665 -1.819 3.682 1.00 97.81 91 ALA A CA 1
ATOM 682 C C . ALA A 1 91 ? 5.969 -1.008 3.583 1.00 97.81 91 ALA A C 1
ATOM 684 O O . ALA A 1 91 ? 6.735 -1.174 2.635 1.00 97.81 91 ALA A O 1
ATOM 685 N N . ILE A 1 92 ? 6.284 -0.212 4.613 1.00 96.75 92 ILE A N 1
ATOM 686 C CA . ILE A 1 92 ? 7.551 0.534 4.685 1.00 96.75 92 ILE A CA 1
ATOM 687 C C . ILE A 1 92 ? 8.753 -0.417 4.612 1.00 96.75 92 ILE A C 1
ATOM 689 O O . ILE A 1 92 ? 9.708 -0.138 3.895 1.00 96.75 92 ILE A O 1
ATOM 693 N N . LEU A 1 93 ? 8.723 -1.553 5.317 1.00 96.19 93 LEU A N 1
ATOM 694 C CA . LEU A 1 93 ? 9.815 -2.531 5.249 1.00 96.19 93 LEU A CA 1
ATOM 695 C C . LEU A 1 93 ? 9.930 -3.176 3.866 1.00 96.19 93 LEU A C 1
ATOM 697 O O . LEU A 1 93 ? 11.044 -3.339 3.375 1.00 96.19 93 LEU A O 1
ATOM 701 N N . VAL A 1 94 ? 8.807 -3.518 3.231 1.00 97.12 94 VAL A N 1
ATOM 702 C CA . VAL A 1 94 ? 8.799 -4.104 1.884 1.00 97.12 94 VAL A CA 1
ATOM 703 C C . VAL A 1 94 ? 9.456 -3.166 0.877 1.00 97.12 94 VAL A C 1
ATOM 705 O O . VAL A 1 94 ? 10.334 -3.601 0.130 1.00 97.12 94 VAL A O 1
ATOM 708 N N . HIS A 1 95 ? 9.101 -1.879 0.882 1.00 97.62 95 HIS A N 1
ATOM 709 C CA . HIS A 1 95 ? 9.676 -0.914 -0.058 1.00 97.62 95 HIS A CA 1
ATOM 710 C C . HIS A 1 95 ? 11.080 -0.433 0.332 1.00 97.62 95 HIS A C 1
ATOM 712 O O . HIS A 1 95 ? 11.940 -0.259 -0.535 1.00 97.62 95 HIS A O 1
ATOM 718 N N . GLY A 1 96 ? 11.343 -0.256 1.626 1.00 95.44 96 GLY A N 1
ATOM 719 C CA . GLY A 1 96 ? 12.630 0.218 2.132 1.00 95.44 96 GLY A CA 1
ATOM 720 C C . GLY A 1 96 ? 13.750 -0.820 2.027 1.00 95.44 96 GLY A C 1
ATOM 721 O O . GLY A 1 96 ? 14.909 -0.449 1.859 1.00 95.44 96 GLY A O 1
ATOM 722 N N . LEU A 1 97 ? 13.419 -2.115 2.099 1.00 95.25 97 LEU A N 1
ATOM 723 C CA . LEU A 1 97 ? 14.384 -3.217 1.993 1.00 95.25 97 LEU A CA 1
ATOM 724 C C . LEU A 1 97 ? 14.387 -3.902 0.617 1.00 95.25 97 LEU A C 1
ATOM 726 O O . LEU A 1 97 ? 15.130 -4.863 0.431 1.00 95.25 97 LEU A O 1
ATOM 730 N N . GLY A 1 98 ? 13.565 -3.443 -0.332 1.00 95.38 98 GLY A N 1
ATOM 731 C CA . GLY A 1 98 ? 13.509 -4.024 -1.677 1.00 95.38 98 GLY A CA 1
ATOM 732 C C . GLY A 1 98 ? 12.973 -5.464 -1.712 1.00 95.38 98 GLY A C 1
ATOM 733 O O . GLY A 1 98 ? 13.422 -6.269 -2.524 1.00 95.38 98 GLY A O 1
ATOM 734 N N . LEU A 1 99 ? 12.039 -5.826 -0.825 1.00 95.81 99 LEU A N 1
ATOM 735 C CA . LEU A 1 99 ? 11.485 -7.190 -0.737 1.00 95.81 99 LEU A CA 1
ATOM 736 C C . LEU A 1 99 ? 10.454 -7.463 -1.842 1.00 95.81 99 LEU A C 1
ATOM 738 O O . LEU A 1 99 ? 10.053 -6.552 -2.559 1.00 95.81 99 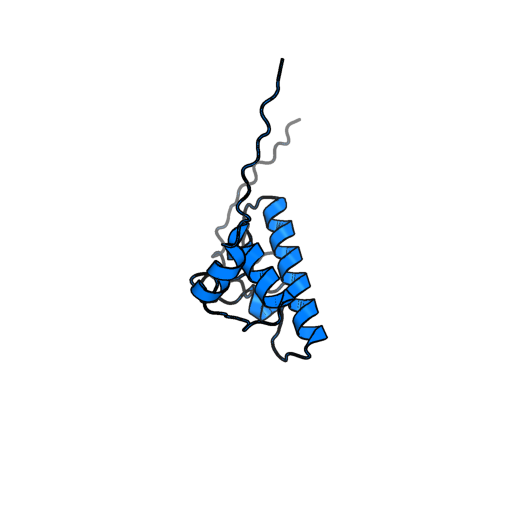LEU A O 1
ATOM 742 N N . ALA A 1 100 ? 9.978 -8.701 -1.991 1.00 96.06 100 ALA A N 1
ATOM 743 C CA . ALA A 1 100 ? 8.873 -8.984 -2.913 1.00 96.06 100 ALA A CA 1
ATOM 744 C C . ALA A 1 100 ? 7.656 -8.079 -2.617 1.00 96.06 100 ALA A C 1
ATOM 746 O O . ALA A 1 100 ? 7.340 -7.838 -1.452 1.00 96.06 100 ALA A O 1
ATOM 747 N N . LEU A 1 101 ? 7.006 -7.561 -3.666 1.00 96.31 101 LEU A N 1
ATOM 748 C CA . LEU A 1 101 ? 5.891 -6.609 -3.542 1.00 96.31 101 LEU A CA 1
ATOM 749 C C . LEU A 1 101 ? 4.679 -7.202 -2.807 1.00 96.31 101 LEU A C 1
ATOM 751 O O . LEU A 1 101 ? 4.009 -6.477 -2.078 1.00 96.31 101 LEU A O 1
ATOM 755 N N . ASP A 1 102 ? 4.451 -8.509 -2.947 1.00 97.06 102 ASP A N 1
ATOM 756 C CA . ASP A 1 102 ? 3.500 -9.284 -2.144 1.00 97.06 102 ASP A CA 1
ATOM 757 C C . ASP A 1 102 ? 4.251 -10.356 -1.339 1.00 97.06 102 ASP A C 1
ATOM 759 O O . ASP A 1 102 ? 4.178 -11.559 -1.594 1.00 97.06 102 ASP A O 1
ATOM 763 N N . ALA A 1 103 ? 5.131 -9.898 -0.445 1.00 95.88 103 ALA A N 1
ATOM 764 C CA . ALA A 1 103 ? 5.936 -10.789 0.381 1.00 95.88 103 ALA A CA 1
ATOM 765 C C . ALA A 1 103 ? 5.063 -11.618 1.336 1.00 95.88 103 ALA A C 1
ATOM 767 O O . ALA A 1 103 ? 4.087 -11.120 1.893 1.00 95.88 103 ALA A O 1
ATOM 768 N N . ASP A 1 104 ? 5.495 -12.852 1.612 1.00 94.94 104 ASP A N 1
ATOM 769 C CA . ASP A 1 104 ? 4.851 -13.724 2.597 1.00 94.94 104 ASP A CA 1
ATOM 770 C C . ASP A 1 104 ? 4.673 -13.002 3.956 1.00 94.94 104 ASP A C 1
ATOM 772 O O . ASP A 1 104 ? 5.674 -12.587 4.568 1.00 94.94 104 ASP A O 1
ATOM 776 N N . PRO A 1 105 ? 3.429 -12.879 4.467 1.00 92.81 105 PRO A N 1
ATOM 777 C CA . PRO A 1 105 ? 3.140 -12.207 5.728 1.00 92.81 105 PRO A CA 1
ATOM 778 C C . PRO A 1 105 ? 3.982 -12.717 6.894 1.00 92.81 105 PRO A C 1
ATOM 780 O O . PRO A 1 105 ? 4.478 -11.915 7.690 1.00 92.81 105 PRO A O 1
ATOM 783 N N . ALA A 1 106 ? 4.183 -14.037 6.982 1.00 91.50 106 ALA A N 1
ATOM 784 C CA . ALA A 1 106 ? 4.891 -14.657 8.098 1.00 91.50 106 ALA A CA 1
ATOM 785 C C . ALA A 1 106 ? 6.373 -14.260 8.122 1.00 91.50 106 ALA A C 1
ATOM 787 O O . ALA A 1 106 ? 6.968 -14.088 9.192 1.00 91.50 106 ALA A O 1
ATOM 788 N N . SER A 1 107 ? 6.969 -14.078 6.946 1.00 91.12 107 SER A N 1
ATOM 789 C CA . SER A 1 107 ? 8.341 -13.603 6.794 1.00 91.12 107 SER A CA 1
ATOM 790 C C . SER A 1 107 ? 8.493 -12.145 7.237 1.00 91.12 107 SER A C 1
ATOM 792 O O . SER A 1 107 ? 9.430 -11.823 7.972 1.00 91.12 107 SER A O 1
ATOM 794 N N . ILE A 1 108 ? 7.545 -11.273 6.878 1.00 93.19 108 ILE A N 1
ATOM 795 C CA . ILE A 1 108 ? 7.566 -9.859 7.287 1.00 93.19 108 ILE A CA 1
ATOM 796 C C . ILE A 1 108 ? 7.257 -9.689 8.780 1.00 93.19 108 ILE A C 1
ATOM 798 O O . ILE A 1 108 ? 7.888 -8.872 9.456 1.00 93.19 108 ILE A O 1
ATOM 802 N N . ASP A 1 109 ? 6.342 -10.482 9.337 1.00 91.12 109 ASP A N 1
ATOM 803 C CA . ASP A 1 109 ? 5.991 -10.417 10.760 1.00 91.12 109 ASP A CA 1
ATOM 804 C C . ASP A 1 109 ? 7.188 -10.690 11.679 1.00 91.12 109 ASP A C 1
ATOM 806 O O . ASP A 1 109 ? 7.311 -10.073 12.739 1.00 91.12 109 ASP A O 1
ATOM 810 N N . ARG A 1 110 ? 8.138 -11.530 11.250 1.00 89.06 110 ARG A N 1
ATOM 811 C CA . ARG A 1 110 ? 9.402 -11.749 11.976 1.00 89.06 110 ARG A CA 1
ATOM 812 C C . ARG A 1 110 ? 10.283 -10.498 12.021 1.00 89.06 110 ARG A C 1
ATOM 814 O O . ARG A 1 110 ? 10.970 -10.283 13.019 1.00 89.06 110 ARG A O 1
ATOM 821 N N . LEU A 1 111 ? 10.247 -9.663 10.980 1.00 86.75 111 LEU A N 1
ATOM 822 C CA . LEU A 1 111 ? 11.000 -8.406 10.921 1.00 86.75 111 LEU A CA 1
ATOM 823 C C . LEU A 1 111 ? 10.373 -7.340 11.827 1.00 86.75 111 LEU A C 1
ATOM 825 O O . LEU A 1 111 ? 11.083 -6.661 12.568 1.00 86.75 111 LEU A O 1
ATOM 829 N N . VAL A 1 112 ? 9.041 -7.226 11.819 1.00 85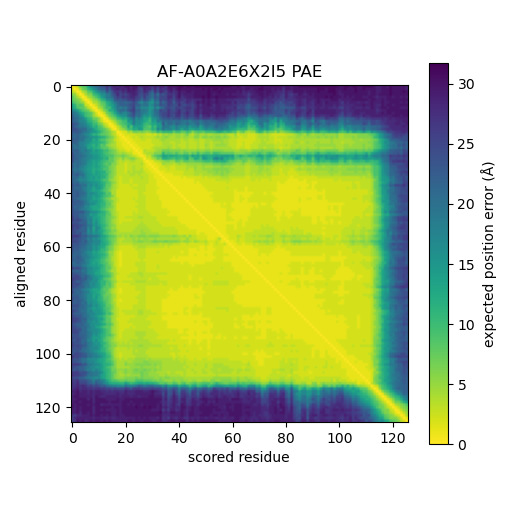.25 112 VAL A N 1
ATOM 830 C CA . VAL A 1 112 ? 8.317 -6.248 12.650 1.00 85.25 112 VAL A CA 1
ATOM 831 C C . VAL A 1 112 ? 8.274 -6.664 14.128 1.00 85.25 112 VAL A C 1
ATOM 833 O O . VAL A 1 112 ? 8.275 -5.816 15.025 1.00 85.25 112 VAL A O 1
ATOM 836 N N . GLY A 1 113 ? 8.255 -7.972 14.395 1.00 70.81 113 GLY A N 1
ATOM 837 C CA . GLY A 1 113 ? 8.179 -8.571 15.727 1.00 70.81 113 GLY A CA 1
ATOM 838 C C . GLY A 1 113 ? 9.449 -8.445 16.571 1.00 70.81 113 GLY A C 1
ATOM 839 O O . GLY A 1 113 ? 9.406 -8.743 17.766 1.00 70.81 113 GLY A O 1
ATOM 840 N N . ASN A 1 114 ? 10.562 -7.958 16.013 1.00 56.34 114 ASN A N 1
ATOM 841 C CA . ASN A 1 114 ? 11.812 -7.796 16.753 1.00 56.34 114 ASN A CA 1
ATOM 842 C C . ASN A 1 114 ? 11.798 -6.522 17.623 1.00 56.34 114 ASN A C 1
ATOM 844 O O . ASN A 1 114 ? 12.530 -5.555 17.397 1.00 56.34 114 ASN A O 1
ATOM 848 N N . LYS A 1 115 ? 10.931 -6.493 18.643 1.00 54.94 115 LYS A N 1
ATOM 849 C CA . LYS A 1 115 ? 11.026 -5.496 19.712 1.00 54.94 115 LYS A CA 1
ATOM 850 C C . LYS A 1 115 ? 12.178 -5.864 20.641 1.00 54.94 115 LYS A C 1
ATOM 852 O O . LYS A 1 115 ? 12.186 -6.930 21.248 1.00 54.94 115 LYS A O 1
ATOM 857 N N . ARG A 1 116 ? 13.109 -4.919 20.791 1.00 48.75 116 ARG A N 1
ATOM 858 C CA . ARG A 1 116 ? 14.172 -4.895 21.804 1.00 48.75 116 ARG A CA 1
ATOM 859 C C . ARG A 1 116 ? 13.639 -5.372 23.161 1.00 48.75 116 ARG A C 1
ATOM 861 O O . ARG A 1 116 ? 12.768 -4.733 2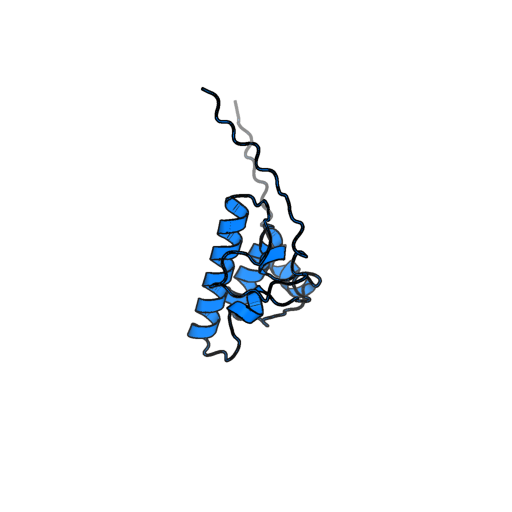3.752 1.00 48.75 116 ARG A O 1
ATOM 868 N N . SER A 1 117 ? 14.214 -6.453 23.676 1.00 51.59 117 SER A N 1
ATOM 869 C CA . SER A 1 117 ? 14.251 -6.701 25.113 1.00 51.59 117 SER A CA 1
ATOM 870 C C . SER A 1 117 ? 15.190 -5.673 25.742 1.00 51.59 117 SER A C 1
ATOM 872 O O . SER A 1 117 ? 16.388 -5.708 25.488 1.00 51.59 117 SER A O 1
ATOM 874 N N . ALA A 1 118 ? 14.644 -4.747 26.527 1.00 49.03 118 ALA A N 1
ATOM 875 C CA . ALA A 1 118 ? 15.328 -4.170 27.682 1.00 49.03 118 ALA A CA 1
ATOM 876 C C . ALA A 1 118 ? 14.299 -3.431 28.544 1.00 49.03 118 ALA A C 1
ATOM 878 O O . ALA A 1 118 ? 14.080 -2.227 28.418 1.00 49.03 118 ALA A O 1
ATOM 879 N N . LYS A 1 119 ? 13.660 -4.166 29.457 1.00 56.81 119 LYS A N 1
ATOM 880 C CA . LYS A 1 119 ? 13.207 -3.557 30.707 1.00 56.81 119 LYS A CA 1
ATOM 881 C C . LYS A 1 119 ? 14.465 -3.260 31.523 1.00 56.81 119 LYS A C 1
ATOM 883 O O . LYS A 1 119 ? 15.007 -4.168 32.139 1.00 56.81 119 LYS A O 1
ATOM 888 N N . HIS A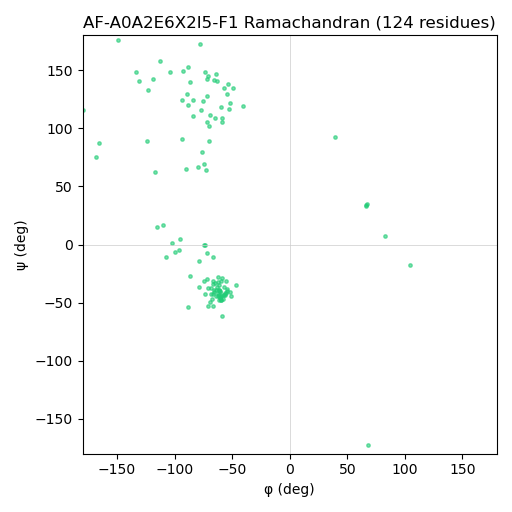 1 120 ? 14.904 -2.009 31.554 1.00 45.34 120 HIS A N 1
ATOM 889 C CA . HIS A 1 120 ? 15.692 -1.511 32.676 1.00 45.34 120 HIS A CA 1
ATOM 890 C C . HIS A 1 120 ? 14.974 -0.285 33.231 1.00 45.34 120 HIS A C 1
ATOM 892 O O . HIS A 1 120 ? 15.134 0.832 32.751 1.00 45.34 120 HIS A O 1
ATOM 898 N N . ARG A 1 121 ? 14.068 -0.529 34.182 1.00 54.62 121 ARG A N 1
ATOM 899 C CA . ARG A 1 121 ? 13.662 0.504 35.132 1.00 54.62 121 ARG A CA 1
ATOM 900 C C . ARG A 1 121 ? 14.721 0.467 36.223 1.00 54.62 121 ARG A C 1
ATOM 902 O O . ARG A 1 121 ? 14.782 -0.530 36.938 1.00 54.62 121 ARG A O 1
ATOM 909 N N . GLU A 1 122 ? 15.550 1.498 36.317 1.00 57.69 122 GLU A N 1
ATOM 910 C CA . GLU A 1 122 ? 16.341 1.690 37.530 1.00 57.69 122 GLU A CA 1
ATOM 911 C C . GLU A 1 122 ? 15.401 2.003 38.705 1.00 57.69 122 GLU A C 1
ATOM 913 O O . GLU A 1 122 ? 14.385 2.687 38.515 1.00 57.69 122 GLU A O 1
ATOM 918 N N . PRO A 1 123 ? 15.682 1.483 39.911 1.00 58.28 123 PRO A N 1
ATOM 919 C CA . PRO A 1 123 ? 14.944 1.857 41.102 1.00 58.28 123 PRO A CA 1
ATOM 920 C C . PRO A 1 123 ? 15.328 3.285 41.499 1.00 58.28 123 PRO A C 1
ATOM 922 O O . PRO A 1 123 ? 16.502 3.606 41.666 1.00 58.28 123 PRO A O 1
ATOM 925 N N . VAL A 1 124 ? 14.323 4.142 41.679 1.00 61.59 124 VAL A N 1
ATOM 926 C CA . VAL A 1 124 ? 14.498 5.425 42.365 1.00 61.59 124 VAL A CA 1
ATOM 927 C C . VAL A 1 124 ? 14.860 5.106 43.815 1.00 61.59 124 VAL A C 1
ATOM 929 O O . VAL A 1 124 ? 14.026 4.598 44.565 1.00 61.59 124 VAL A O 1
ATOM 932 N N . HIS A 1 125 ? 16.114 5.346 44.190 1.00 59.31 125 HIS A N 1
ATOM 933 C CA . HIS A 1 125 ? 16.544 5.311 45.580 1.00 59.31 125 HIS A CA 1
ATOM 934 C C . HIS A 1 125 ? 16.353 6.692 46.220 1.00 59.31 125 HIS A C 1
ATOM 936 O O . HIS A 1 125 ? 16.976 7.650 45.773 1.00 59.31 125 HIS A O 1
ATOM 942 N N . ALA A 1 126 ? 15.529 6.682 47.278 1.00 58.75 126 ALA A N 1
ATOM 943 C CA . ALA A 1 126 ? 15.328 7.651 48.368 1.00 58.75 126 ALA A CA 1
ATOM 944 C C . ALA A 1 126 ? 14.895 9.081 48.005 1.00 58.75 126 ALA A C 1
ATOM 946 O O . ALA A 1 126 ? 15.739 9.888 47.566 1.00 58.75 126 ALA A O 1
#

Foldseek 3Di:
DDDPPPPDPPDPPPQPPFDPDDPPDDPHHDDDDADPVLVVLLVVLLVLLVVQCVVVVPPDDSVCQQTFQAVLQVRHHVNPSSSDPPSSVLSNCCSVVVHPSRDHNVVSCVVVVPDDDDPDDDDPDD

Solvent-accessible surface area (backbone atoms only — not comparable to full-atom values): 7986 Å² total; per-residue (Å²): 132,87,82,82,78,78,82,74,82,87,65,85,66,82,62,59,94,63,67,92,66,66,90,86,53,87,88,65,74,72,88,82,91,76,57,73,69,24,55,52,35,36,54,51,43,54,52,41,39,44,53,34,31,65,75,70,66,50,88,68,53,49,65,60,57,36,48,37,64,28,68,49,56,76,59,34,22,48,65,61,44,14,49,38,73,64,51,31,53,50,50,46,50,31,40,76,68,70,48,60,94,66,38,62,43,74,67,51,47,59,67,72,64,66,67,83,89,74,92,74,80,79,81,88,78,132

pLDDT: mean 84.62, std 18.0, range [42.56, 98.62]

Radius of gyration: 19.91 Å; Cα contacts (8 Å, |Δi|>4): 110; chains: 1; bounding box: 47×47×63 Å

Secondary structure (DSSP, 8-state):
------------PPPPSSS---TT-SS-S------HHHHHHHHHHHHHHHHHHHHHT--S-HHHHHHS-BGGGTTB-HHHHTTSHHHHHHHHHHHHTT--TT--HHHHHHHHT-------------

Sequence (126 aa):
MSDAADFEFDNPLPTPTGWELDPLEENSGGIITVQRVSLVRIVCVAAEAGARMQREGLSDDPVSWMISPLELFGGLAPIEACLERLPCSKAILVHGLGLALDADPASIDRLVGNKRSAKHREPVHA

Mean predicted aligned error: 10.22 Å